Protein AF-A0A8H9NRE7-F1 (afdb_monomer)

pLDDT: mean 83.82, std 15.08, range [45.94, 97.56]

Structure (mmCIF, N/CA/C/O backbone):
data_AF-A0A8H9NRE7-F1
#
_entry.id   AF-A0A8H9NRE7-F1
#
loop_
_atom_site.group_PDB
_atom_site.id
_atom_site.type_symbol
_atom_site.label_atom_id
_atom_site.label_alt_id
_atom_site.label_comp_id
_atom_site.label_asym_id
_atom_site.label_entity_id
_atom_site.label_seq_id
_atom_site.pdbx_PDB_ins_code
_atom_site.Cartn_x
_atom_site.Cartn_y
_atom_site.Cartn_z
_atom_site.occupancy
_atom_site.B_iso_or_equiv
_atom_site.auth_seq_id
_atom_site.auth_comp_id
_atom_site.auth_asym_id
_atom_site.auth_atom_id
_atom_site.pdbx_PDB_model_num
ATOM 1 N N . MET A 1 1 ? -16.701 -15.189 14.539 1.00 87.38 1 MET A N 1
ATOM 2 C CA . MET A 1 1 ? -16.877 -15.269 13.068 1.00 87.38 1 MET A CA 1
ATOM 3 C C . MET A 1 1 ? -17.072 -13.859 12.511 1.00 87.38 1 MET A C 1
ATOM 5 O O . MET A 1 1 ? -17.521 -13.016 13.276 1.00 87.38 1 MET A O 1
ATOM 9 N N . TRP A 1 2 ? -16.679 -13.591 11.257 1.00 94.62 2 TRP A N 1
ATOM 10 C CA . TRP A 1 2 ? -16.844 -12.281 10.598 1.00 94.62 2 TRP A CA 1
ATOM 11 C C . TRP A 1 2 ? -17.801 -12.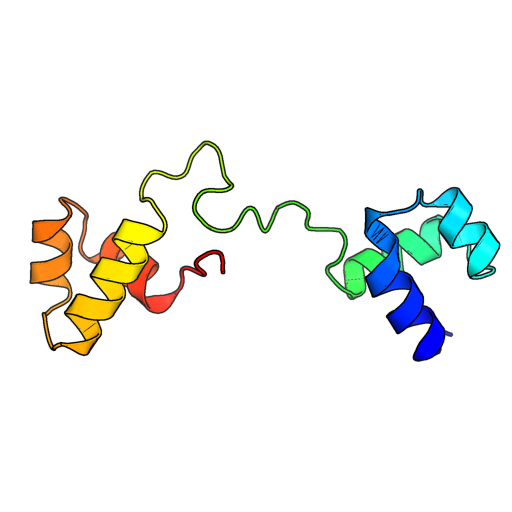397 9.408 1.00 94.62 2 TRP A C 1
ATOM 13 O O . TRP A 1 2 ? -17.473 -13.109 8.451 1.00 94.62 2 TRP A O 1
ATOM 23 N N . SER A 1 3 ? -18.922 -11.679 9.438 1.00 96.75 3 SER A N 1
ATOM 24 C CA . SER A 1 3 ? -19.855 -11.574 8.314 1.00 96.75 3 SER A CA 1
ATOM 25 C C . SER A 1 3 ? -19.269 -10.718 7.184 1.00 96.75 3 SER A C 1
ATOM 27 O O . SER A 1 3 ? -18.242 -10.047 7.339 1.00 96.75 3 SER A O 1
ATOM 29 N N . ASN A 1 4 ? -19.891 -10.762 6.006 1.00 95.44 4 ASN A N 1
ATOM 30 C CA . ASN A 1 4 ? -19.468 -9.909 4.896 1.00 95.44 4 ASN A CA 1
ATOM 31 C C . ASN A 1 4 ? -19.777 -8.433 5.165 1.00 95.44 4 ASN A C 1
ATOM 33 O O . ASN A 1 4 ? -18.933 -7.588 4.881 1.00 95.44 4 ASN A O 1
ATOM 37 N N . GLU A 1 5 ? -20.910 -8.134 5.797 1.00 95.38 5 GLU A N 1
ATOM 38 C CA . GLU A 1 5 ? -21.284 -6.779 6.213 1.00 95.38 5 GLU A CA 1
ATOM 39 C C . GLU A 1 5 ? -20.282 -6.195 7.213 1.00 95.38 5 GLU A C 1
ATOM 41 O O . GLU A 1 5 ? -19.814 -5.075 7.026 1.00 95.38 5 GLU A O 1
ATOM 46 N N . GLU A 1 6 ? -19.854 -6.973 8.214 1.00 96.38 6 GLU A N 1
ATOM 47 C CA . GLU A 1 6 ? -18.847 -6.534 9.189 1.00 96.38 6 GLU A CA 1
ATOM 48 C C . GLU A 1 6 ? -17.502 -6.229 8.511 1.00 96.38 6 GLU A C 1
ATOM 50 O O . GLU A 1 6 ? -16.836 -5.248 8.846 1.00 96.38 6 GLU A O 1
ATOM 55 N N . LYS A 1 7 ? -17.092 -7.045 7.527 1.00 96.06 7 LYS A N 1
ATOM 56 C CA . LYS A 1 7 ? -15.868 -6.797 6.745 1.00 96.06 7 LYS A CA 1
ATOM 57 C C . LYS A 1 7 ? -16.001 -5.539 5.885 1.00 96.06 7 LYS A C 1
ATOM 59 O O . LYS A 1 7 ? -15.042 -4.775 5.813 1.00 96.06 7 LYS A O 1
ATOM 64 N N . ILE A 1 8 ? -17.145 -5.336 5.226 1.00 95.75 8 ILE A N 1
ATOM 65 C CA . ILE A 1 8 ? -17.413 -4.146 4.401 1.00 95.75 8 ILE A CA 1
ATOM 66 C C . ILE A 1 8 ? -17.380 -2.897 5.279 1.00 95.75 8 ILE A C 1
ATOM 68 O O . ILE A 1 8 ? -16.646 -1.957 4.973 1.00 95.75 8 ILE A O 1
ATOM 72 N N . TYR A 1 9 ? -18.093 -2.925 6.406 1.00 95.94 9 TYR A N 1
ATOM 73 C CA . TYR A 1 9 ? -18.118 -1.826 7.360 1.00 95.94 9 TYR A CA 1
ATOM 74 C C . TYR A 1 9 ? -16.712 -1.501 7.862 1.00 95.94 9 TYR A C 1
ATOM 76 O O . TYR A 1 9 ? -16.306 -0.341 7.829 1.00 95.94 9 TYR A O 1
ATOM 84 N N . LEU A 1 10 ? -15.939 -2.516 8.270 1.00 95.44 10 LEU A N 1
ATOM 85 C CA . LEU A 1 10 ? -14.568 -2.318 8.728 1.00 95.44 10 LEU A CA 1
ATOM 86 C C . LEU A 1 10 ? -13.709 -1.663 7.637 1.00 95.44 10 LEU A C 1
ATOM 88 O O . LEU A 1 10 ? -13.066 -0.660 7.915 1.00 95.44 10 LEU A O 1
ATOM 92 N N . LYS A 1 11 ? -13.746 -2.150 6.388 1.00 93.06 11 LYS A N 1
ATOM 93 C CA . LYS A 1 11 ? -12.982 -1.560 5.269 1.00 93.06 11 LYS A CA 1
ATOM 94 C C . LYS A 1 11 ? -13.313 -0.085 5.028 1.00 93.06 11 LYS A C 1
ATOM 96 O O . LYS A 1 11 ? -12.406 0.716 4.838 1.00 93.06 11 LYS A O 1
ATOM 101 N N . GLN A 1 12 ? -14.593 0.278 5.051 1.00 91.75 12 GLN A N 1
ATOM 102 C CA . GLN A 1 12 ? -15.048 1.645 4.763 1.00 91.75 12 GLN A CA 1
ATOM 103 C C . GLN A 1 12 ? -14.720 2.652 5.873 1.00 91.75 12 GLN A C 1
ATOM 105 O O . GLN A 1 12 ? -14.689 3.860 5.622 1.00 91.75 12 GLN A O 1
ATOM 110 N N . ASN A 1 13 ? -14.510 2.161 7.096 1.00 94.12 13 ASN A N 1
ATOM 111 C CA . ASN A 1 13 ? -14.479 2.984 8.300 1.00 94.12 13 ASN A CA 1
ATOM 112 C C . ASN A 1 13 ? -13.169 2.888 9.098 1.00 94.12 13 ASN A C 1
ATOM 114 O O . ASN A 1 13 ? -12.947 3.724 9.971 1.00 94.12 13 ASN A O 1
ATOM 118 N N . TYR A 1 14 ? -12.278 1.935 8.788 1.00 92.56 14 TYR A N 1
ATOM 119 C CA . TYR A 1 14 ? -11.045 1.676 9.549 1.00 92.56 14 TYR A CA 1
ATOM 120 C C . TYR A 1 14 ? -10.121 2.893 9.685 1.00 92.56 14 TYR A C 1
ATOM 122 O O . TYR A 1 14 ? -9.464 3.060 10.706 1.00 92.56 14 TYR A O 1
ATOM 130 N N . HIS A 1 15 ? -10.079 3.752 8.666 1.00 87.31 15 HIS A N 1
ATOM 131 C CA . HIS A 1 15 ? -9.260 4.968 8.669 1.00 87.31 15 HIS A CA 1
ATOM 132 C C . HIS A 1 15 ? -10.021 6.226 9.106 1.00 87.31 15 HIS A C 1
ATOM 134 O O . HIS A 1 15 ? -9.410 7.282 9.236 1.00 87.31 15 HIS A O 1
ATOM 140 N N . LYS A 1 16 ? -11.342 6.125 9.302 1.00 90.19 16 LYS A N 1
ATOM 141 C CA . LYS A 1 16 ? -12.216 7.252 9.662 1.00 90.19 16 LYS A CA 1
ATOM 142 C C . LYS A 1 16 ? -12.459 7.334 11.162 1.00 90.19 16 LYS A C 1
ATOM 144 O O . LYS A 1 16 ? -12.555 8.428 11.703 1.00 90.19 16 LYS A O 1
ATOM 149 N N . PHE A 1 17 ? -12.561 6.181 11.815 1.00 90.81 17 PHE A N 1
ATOM 150 C CA . PHE A 1 17 ? -12.836 6.085 13.242 1.00 90.81 17 PHE A CA 1
ATOM 151 C C . PHE A 1 17 ? -11.709 5.372 13.973 1.00 90.81 17 PHE A C 1
ATOM 153 O O . PHE A 1 17 ? -10.993 4.547 13.402 1.00 90.81 17 PHE A O 1
ATOM 160 N N . ASP A 1 18 ? -11.576 5.672 15.260 1.00 92.69 18 ASP A N 1
ATOM 161 C CA . ASP A 1 18 ? -10.648 4.959 16.121 1.00 92.69 18 ASP A CA 1
ATOM 162 C C . ASP A 1 18 ? -11.090 3.503 16.372 1.00 92.69 18 ASP A C 1
ATOM 164 O O . ASP A 1 18 ? -12.234 3.092 16.147 1.00 92.69 18 ASP A O 1
ATOM 168 N N . ILE A 1 19 ? -10.149 2.695 16.859 1.00 93.25 19 ILE A N 1
ATOM 169 C CA . ILE A 1 19 ? -10.374 1.269 17.114 1.00 93.25 19 ILE A CA 1
ATOM 170 C C . ILE A 1 19 ? -11.452 1.040 18.184 1.00 93.25 19 ILE A C 1
ATOM 172 O O . ILE A 1 19 ? -12.156 0.034 18.111 1.00 93.25 19 ILE A O 1
ATOM 176 N N . SER A 1 20 ? -11.600 1.941 19.157 1.00 94.31 20 SER A N 1
ATOM 177 C CA . SER A 1 20 ? -12.594 1.819 20.230 1.00 94.31 20 SER A CA 1
ATOM 178 C C . SER A 1 20 ? -14.010 2.024 19.690 1.00 94.31 20 SER A C 1
ATOM 180 O O . SER A 1 20 ? -14.901 1.232 19.980 1.00 94.31 20 SER A O 1
ATOM 182 N N . HIS A 1 21 ? -14.209 3.010 18.820 1.00 95.31 21 HIS A N 1
ATOM 183 C CA . HIS A 1 21 ? -15.466 3.258 18.130 1.00 95.31 21 HIS A CA 1
ATOM 184 C C . HIS A 1 21 ? -15.853 2.069 17.243 1.00 95.31 21 HIS A C 1
ATOM 186 O O . HIS A 1 21 ? -16.981 1.576 17.301 1.00 95.31 21 HIS A O 1
ATOM 192 N N . LEU A 1 22 ? -14.903 1.554 16.455 1.00 96.25 22 LEU A N 1
ATOM 193 C CA . LEU A 1 22 ? -15.115 0.369 15.618 1.00 96.25 22 LEU A CA 1
ATOM 194 C C . LEU A 1 22 ? -15.418 -0.882 16.454 1.00 96.25 22 LEU A C 1
ATOM 196 O O . LEU A 1 22 ? -16.269 -1.685 16.073 1.00 96.25 22 LEU A O 1
ATOM 200 N N . SER A 1 23 ? -14.746 -1.032 17.596 1.00 96.88 23 SER A N 1
ATOM 201 C CA . SER A 1 23 ? -14.957 -2.113 18.558 1.00 96.88 23 SER A CA 1
ATOM 202 C C . SER A 1 23 ? -16.383 -2.094 19.108 1.00 96.88 23 SER A C 1
ATOM 204 O O . SER A 1 23 ? -17.076 -3.109 19.010 1.00 96.88 23 SER A O 1
ATOM 206 N N . THR A 1 24 ? -16.854 -0.934 19.577 1.00 96.69 24 THR A N 1
ATOM 207 C CA . THR A 1 24 ? -18.228 -0.743 20.065 1.00 96.69 24 THR A CA 1
ATOM 208 C C . THR A 1 24 ? -19.250 -1.025 18.971 1.00 96.69 24 THR A C 1
ATOM 210 O O . THR A 1 24 ? -20.209 -1.760 19.192 1.00 96.69 24 THR A O 1
ATOM 213 N N . ARG A 1 25 ? -19.035 -0.494 17.762 1.00 95.69 25 ARG A N 1
ATOM 214 C CA . ARG A 1 25 ? -19.991 -0.635 16.658 1.00 95.69 25 ARG A CA 1
ATOM 215 C C . ARG A 1 25 ? -20.121 -2.067 16.139 1.00 95.69 25 ARG A C 1
ATOM 217 O O . ARG A 1 25 ? -21.212 -2.459 15.742 1.00 95.69 25 ARG A O 1
ATOM 224 N N . LEU A 1 26 ? -19.028 -2.827 16.106 1.00 95.38 26 LEU A N 1
ATOM 225 C CA . LEU A 1 26 ? -19.004 -4.201 15.587 1.00 95.38 26 LEU A CA 1
ATOM 226 C C . LEU A 1 26 ? -19.178 -5.265 16.684 1.00 95.38 26 LEU A C 1
ATOM 228 O O . LEU A 1 26 ? -19.182 -6.460 16.381 1.00 95.38 26 LEU A O 1
ATOM 232 N N . GLY A 1 27 ? -19.262 -4.860 17.957 1.00 96.50 27 GLY A N 1
ATOM 233 C CA . GLY A 1 27 ? -19.309 -5.787 19.090 1.00 96.50 27 GLY A CA 1
ATOM 234 C C . GLY A 1 27 ? -18.096 -6.724 19.140 1.00 96.50 27 GLY A C 1
ATOM 235 O O . GLY A 1 27 ? -18.217 -7.892 19.505 1.00 96.50 27 GLY A O 1
ATOM 236 N N . LYS A 1 28 ? -16.923 -6.252 18.699 1.00 96.25 28 LYS A N 1
ATOM 237 C CA . LYS A 1 28 ? -15.662 -7.015 18.698 1.00 96.25 28 LYS A CA 1
ATOM 238 C C . LYS A 1 28 ? -14.668 -6.349 19.624 1.00 96.25 28 LYS A C 1
ATOM 240 O O . LYS A 1 28 ? -14.689 -5.136 19.772 1.00 96.25 28 LYS A O 1
ATOM 245 N N . THR A 1 29 ? -13.731 -7.108 20.178 1.00 97.56 29 THR A N 1
ATOM 246 C CA . THR A 1 29 ? -12.641 -6.520 20.964 1.00 97.56 29 THR A CA 1
ATOM 247 C C . THR A 1 29 ? -11.696 -5.698 20.074 1.00 97.56 29 THR A C 1
ATOM 249 O O . THR A 1 29 ? -11.511 -6.033 18.897 1.00 97.56 29 THR A O 1
ATOM 252 N N . PRO A 1 30 ? -11.011 -4.676 20.617 1.00 96.75 30 PRO A N 1
ATOM 253 C CA . PRO A 1 30 ? -10.001 -3.917 19.876 1.00 96.75 30 PRO A CA 1
ATOM 254 C C . PRO A 1 30 ? -8.912 -4.798 19.243 1.00 96.75 30 PRO A C 1
ATOM 256 O O . PRO A 1 30 ? -8.421 -4.507 18.153 1.00 96.75 30 PRO A O 1
ATOM 259 N N . ALA A 1 31 ? -8.536 -5.896 19.906 1.00 96.38 31 ALA A N 1
ATOM 260 C CA . ALA A 1 31 ? -7.578 -6.867 19.381 1.00 96.38 31 ALA A CA 1
ATOM 261 C C . ALA A 1 31 ? -8.113 -7.592 18.133 1.00 96.38 31 ALA A C 1
ATOM 263 O O . ALA A 1 31 ? -7.402 -7.695 17.134 1.00 96.38 31 ALA A O 1
ATOM 264 N N . ALA A 1 32 ? -9.380 -8.020 18.151 1.00 96.38 32 ALA A N 1
ATOM 265 C CA . ALA A 1 32 ? -10.022 -8.652 17.001 1.00 96.38 32 ALA A CA 1
ATOM 266 C C . ALA A 1 32 ? -10.164 -7.686 15.813 1.00 96.38 32 ALA A C 1
ATOM 268 O O . ALA A 1 32 ? -9.972 -8.100 14.669 1.00 96.38 32 ALA A O 1
ATOM 269 N N . ILE A 1 33 ? -10.438 -6.400 16.071 1.00 97.25 33 ILE A N 1
ATOM 270 C CA . ILE A 1 33 ? -10.438 -5.354 15.037 1.00 97.25 33 ILE A CA 1
ATOM 271 C C . ILE A 1 33 ? -9.054 -5.239 14.387 1.00 97.25 33 ILE A C 1
ATOM 273 O O . ILE A 1 33 ? -8.954 -5.333 13.165 1.00 97.25 33 ILE A O 1
ATOM 277 N N . ARG A 1 34 ? -7.982 -5.095 15.181 1.00 94.44 34 ARG A N 1
ATOM 278 C CA . A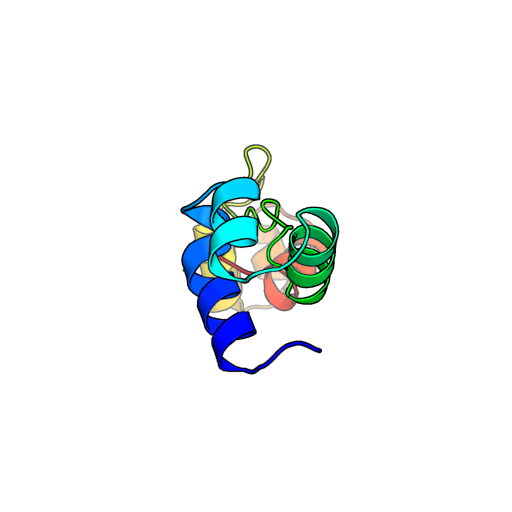RG A 1 34 ? -6.603 -4.979 14.664 1.00 94.44 34 ARG A CA 1
ATOM 279 C C . ARG A 1 34 ? -6.175 -6.213 13.873 1.00 94.44 34 ARG A C 1
ATOM 281 O O . ARG A 1 34 ? -5.657 -6.077 12.769 1.00 94.44 34 ARG A O 1
ATOM 288 N N . GLN A 1 35 ? -6.437 -7.409 14.401 1.00 95.19 35 GLN A N 1
ATOM 289 C CA . GLN A 1 35 ? -6.128 -8.661 13.711 1.00 95.19 35 GLN A CA 1
ATOM 290 C C . GLN A 1 35 ? -6.876 -8.746 12.379 1.00 95.19 35 GLN A C 1
ATOM 292 O O . GLN A 1 35 ? -6.288 -9.087 11.352 1.00 95.19 35 GLN A O 1
ATOM 297 N N . LYS A 1 36 ? -8.171 -8.405 12.365 1.00 96.12 36 LYS A N 1
ATOM 298 C CA . LYS A 1 36 ? -8.944 -8.459 11.128 1.00 96.12 36 LYS A CA 1
ATOM 299 C C . LYS A 1 36 ? -8.488 -7.413 10.124 1.00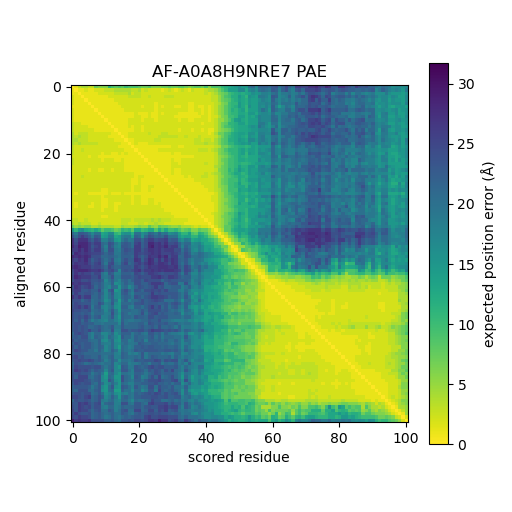 96.12 36 LYS A C 1
ATOM 301 O O . LYS A 1 36 ? -8.393 -7.729 8.944 1.00 96.12 36 LYS A O 1
ATOM 306 N N . ALA A 1 37 ? -8.185 -6.206 10.583 1.00 93.38 37 ALA A N 1
ATOM 307 C CA . ALA A 1 37 ? -7.644 -5.147 9.751 1.00 93.38 37 ALA A CA 1
ATOM 308 C C . ALA A 1 37 ? -6.313 -5.555 9.111 1.00 93.38 37 ALA A C 1
ATOM 310 O O . ALA A 1 37 ? -6.143 -5.342 7.917 1.00 93.38 37 ALA A O 1
ATOM 311 N N . TYR A 1 38 ? -5.425 -6.215 9.858 1.00 90.81 38 TYR A N 1
ATOM 312 C CA . TYR A 1 38 ? -4.184 -6.774 9.322 1.00 90.81 38 TYR A CA 1
ATOM 313 C C . TYR A 1 38 ? -4.451 -7.819 8.229 1.00 90.81 38 TYR A C 1
ATOM 315 O O . TYR A 1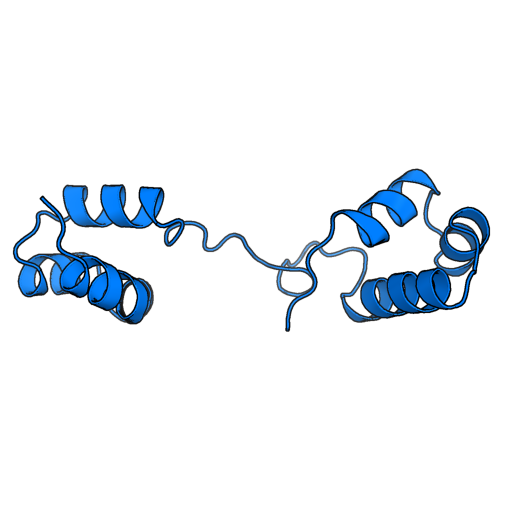 38 ? -3.942 -7.695 7.121 1.00 90.81 38 TYR A O 1
ATOM 323 N N . VAL A 1 39 ? -5.335 -8.791 8.488 1.00 91.44 39 VAL A N 1
ATOM 324 C CA . VAL A 1 39 ? -5.726 -9.818 7.499 1.00 91.44 39 VAL A CA 1
ATOM 325 C C . VAL A 1 39 ? -6.384 -9.208 6.254 1.00 91.44 39 VAL A C 1
ATOM 327 O O . VAL A 1 39 ? -6.272 -9.749 5.158 1.00 91.44 39 VAL A O 1
ATOM 330 N N . LEU A 1 40 ? -7.084 -8.082 6.405 1.00 89.00 40 LEU A N 1
ATOM 331 C CA . LEU A 1 40 ? -7.687 -7.326 5.304 1.00 89.00 40 LEU A CA 1
ATOM 332 C C . LEU A 1 40 ? -6.728 -6.296 4.676 1.00 89.00 40 LEU A C 1
ATOM 334 O O . LEU A 1 40 ? -7.172 -5.529 3.824 1.00 89.00 40 LEU A O 1
ATOM 338 N N . ASN A 1 41 ? -5.451 -6.277 5.076 1.00 87.19 41 ASN A N 1
ATOM 339 C CA . ASN A 1 41 ? -4.418 -5.328 4.643 1.00 87.19 41 ASN A CA 1
ATOM 340 C C . ASN A 1 41 ? -4.757 -3.840 4.875 1.00 87.19 41 ASN A C 1
ATOM 342 O O . ASN A 1 41 ? -4.227 -2.965 4.201 1.00 87.19 41 ASN A O 1
ATOM 346 N N . LEU A 1 42 ? -5.596 -3.529 5.866 1.00 86.31 42 LEU A N 1
ATOM 347 C CA . LEU A 1 42 ? -5.985 -2.159 6.233 1.00 86.31 42 LEU A CA 1
ATOM 348 C C . LEU A 1 42 ? -4.965 -1.471 7.157 1.00 86.31 42 LEU A C 1
ATOM 350 O O . LEU A 1 42 ? -5.034 -0.270 7.386 1.00 86.31 42 LEU A O 1
ATOM 354 N N . THR A 1 43 ? -4.014 -2.214 7.730 1.00 78.88 43 THR A N 1
ATOM 355 C CA . THR A 1 43 ? -2.984 -1.670 8.638 1.00 78.88 43 THR A CA 1
ATOM 356 C C . THR A 1 43 ? -1.794 -1.055 7.910 1.00 78.88 43 THR A C 1
ATOM 358 O O . THR A 1 43 ? -1.041 -0.288 8.509 1.00 78.88 43 THR A O 1
ATOM 361 N N . ASN A 1 44 ? -1.611 -1.368 6.628 1.00 66.06 44 ASN A N 1
ATOM 362 C CA . ASN A 1 44 ? -0.493 -0.864 5.845 1.00 66.06 44 ASN A CA 1
ATOM 363 C C . ASN A 1 44 ? -0.791 0.547 5.337 1.00 66.06 44 ASN A C 1
ATOM 365 O O . ASN A 1 44 ? -1.028 0.769 4.157 1.00 66.06 44 ASN A O 1
ATOM 369 N N . LYS A 1 45 ? -0.644 1.530 6.231 1.00 51.25 45 LYS A N 1
ATOM 370 C CA . LYS A 1 45 ? -0.502 2.954 5.870 1.00 51.25 45 LYS A CA 1
ATOM 371 C C . LYS A 1 45 ? 0.745 3.227 4.998 1.00 51.25 45 LYS A C 1
ATOM 373 O O . LYS A 1 45 ? 0.975 4.357 4.585 1.00 51.25 45 LYS A O 1
ATOM 378 N N . HIS A 1 46 ? 1.569 2.197 4.772 1.00 45.94 46 HIS A N 1
ATOM 379 C CA . HIS A 1 46 ? 2.820 2.209 4.017 1.00 45.94 46 HIS A CA 1
ATOM 380 C C . HIS A 1 46 ? 2.713 1.629 2.604 1.00 45.94 46 HIS A C 1
ATOM 382 O O . HIS A 1 46 ? 3.738 1.503 1.941 1.00 45.94 46 HIS A O 1
ATOM 388 N N . GLU A 1 47 ? 1.509 1.432 2.061 1.00 47.50 47 GLU A N 1
ATOM 389 C CA . GLU A 1 47 ? 1.348 1.704 0.627 1.00 47.50 47 GLU A CA 1
ATOM 390 C C . GLU A 1 47 ? 1.432 3.224 0.388 1.00 47.50 47 GLU A C 1
ATOM 392 O O . GLU A 1 47 ? 0.530 3.808 -0.193 1.00 47.50 47 GLU A O 1
ATOM 397 N N . ARG A 1 48 ? 2.505 3.892 0.841 1.00 46.34 48 ARG A N 1
ATOM 398 C CA . ARG A 1 48 ? 2.876 5.200 0.295 1.00 46.34 48 ARG A CA 1
ATOM 399 C C . ARG A 1 48 ? 3.311 4.901 -1.130 1.00 46.34 48 ARG A C 1
ATOM 401 O O . ARG A 1 48 ? 4.463 4.540 -1.376 1.00 46.34 48 ARG A O 1
ATOM 408 N N . ARG A 1 49 ? 2.333 4.851 -2.028 1.00 48.06 49 ARG A N 1
ATOM 409 C CA . ARG A 1 49 ? 2.542 4.514 -3.427 1.00 48.06 49 ARG A CA 1
ATOM 410 C C . ARG A 1 49 ? 3.301 5.671 -4.031 1.00 48.06 49 ARG A C 1
ATOM 412 O O . ARG A 1 49 ? 2.927 6.824 -3.840 1.00 48.06 49 ARG A O 1
ATOM 419 N N . GLY A 1 50 ? 4.376 5.347 -4.737 1.00 53.41 50 GLY A N 1
ATOM 420 C CA . GLY A 1 50 ? 5.007 6.332 -5.591 1.00 53.41 50 GLY A CA 1
ATOM 421 C C . GLY A 1 50 ? 5.371 7.630 -4.875 1.00 53.41 50 GLY A C 1
ATOM 422 O O . GLY A 1 50 ? 6.107 7.610 -3.891 1.00 53.41 50 GLY A O 1
ATOM 423 N N . ASN A 1 5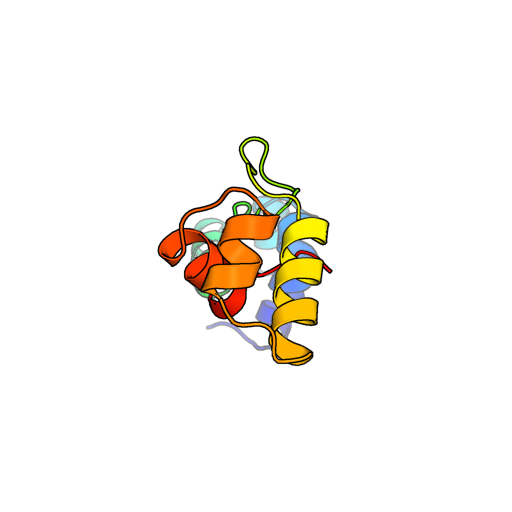1 ? 4.835 8.755 -5.345 1.00 48.38 51 ASN A N 1
ATOM 424 C CA . ASN A 1 51 ? 5.146 10.103 -4.846 1.00 48.38 51 ASN A CA 1
ATOM 425 C C . ASN A 1 51 ? 4.749 10.378 -3.388 1.00 48.38 51 ASN A C 1
ATOM 427 O O . ASN A 1 51 ? 5.242 11.334 -2.796 1.00 48.38 51 ASN A O 1
ATOM 431 N N . GLU A 1 52 ? 3.907 9.548 -2.776 1.00 49.44 52 GLU A N 1
ATOM 432 C CA . GLU A 1 52 ? 3.477 9.740 -1.386 1.00 49.44 52 GLU A CA 1
ATOM 433 C C . GLU A 1 52 ? 4.545 9.315 -0.362 1.00 49.44 52 GLU A C 1
ATOM 435 O O . GLU A 1 52 ? 4.383 9.505 0.847 1.00 49.44 52 GLU A O 1
ATOM 440 N N . HIS A 1 53 ? 5.663 8.737 -0.820 1.00 51.66 53 HIS A N 1
ATOM 441 C CA . HIS A 1 53 ? 6.820 8.442 0.016 1.00 51.66 53 HIS A CA 1
ATOM 442 C C . HIS A 1 53 ? 7.872 9.555 -0.114 1.00 51.66 53 HIS A C 1
ATOM 444 O O . HIS A 1 53 ? 8.455 9.752 -1.171 1.00 51.66 53 HIS A O 1
ATOM 450 N N . HIS A 1 54 ? 8.217 10.226 0.989 1.00 50.88 54 HIS A N 1
ATOM 451 C CA . HIS A 1 54 ? 9.217 11.315 1.039 1.00 50.88 54 HIS A CA 1
ATOM 452 C C . HIS A 1 54 ? 10.658 10.935 0.606 1.00 50.88 54 HIS A C 1
ATOM 454 O O . HIS A 1 54 ? 11.557 11.764 0.678 1.00 50.88 54 HIS A O 1
ATOM 460 N N . LEU A 1 55 ? 10.896 9.680 0.202 1.00 49.94 55 LEU A N 1
ATOM 461 C CA . LEU A 1 55 ? 12.177 9.176 -0.327 1.00 49.94 55 LEU A CA 1
ATOM 462 C C . LEU A 1 55 ? 12.071 8.775 -1.807 1.00 49.94 55 LEU A C 1
ATOM 464 O O . LEU A 1 55 ? 12.971 8.121 -2.334 1.00 49.94 55 LEU A O 1
ATOM 468 N N . THR A 1 56 ? 10.959 9.092 -2.472 1.00 59.44 56 THR A N 1
ATOM 469 C CA . THR A 1 56 ? 10.727 8.683 -3.855 1.00 59.44 56 THR A CA 1
ATOM 470 C C . THR A 1 56 ? 11.690 9.397 -4.788 1.00 59.44 56 THR A C 1
ATOM 472 O O . THR A 1 56 ? 11.539 10.570 -5.103 1.00 59.44 56 THR A O 1
ATOM 475 N N . LYS A 1 57 ? 12.701 8.642 -5.227 1.00 66.25 57 LYS A N 1
ATOM 476 C CA . LYS A 1 57 ? 13.766 9.084 -6.137 1.00 66.25 57 LYS A CA 1
ATOM 477 C C . LYS A 1 57 ? 13.290 9.272 -7.582 1.00 66.25 57 LYS A C 1
ATOM 479 O O . LYS A 1 57 ? 13.927 9.986 -8.341 1.00 66.25 57 LYS A O 1
ATOM 484 N N . TYR A 1 58 ? 12.194 8.616 -7.954 1.00 74.31 58 TYR A N 1
ATOM 485 C CA . TYR A 1 58 ? 11.646 8.637 -9.309 1.00 74.31 58 TYR A CA 1
ATOM 486 C C . TYR A 1 58 ? 10.169 8.997 -9.221 1.00 74.31 58 TYR A C 1
ATOM 488 O O . TYR A 1 58 ? 9.417 8.178 -8.698 1.00 74.31 58 TYR A O 1
ATOM 496 N N . PRO A 1 59 ? 9.730 10.179 -9.654 1.00 79.06 59 PRO A N 1
ATOM 497 C CA . PRO A 1 59 ? 8.327 10.552 -9.619 1.00 79.06 59 PRO A CA 1
ATOM 498 C C . PRO A 1 59 ? 7.393 9.565 -10.341 1.00 79.06 59 PRO A C 1
ATOM 500 O O . PRO A 1 59 ? 7.810 8.852 -11.252 1.00 79.06 59 PRO A O 1
ATOM 503 N N . ASP A 1 60 ? 6.116 9.506 -9.954 1.00 78.50 60 ASP A N 1
ATOM 504 C CA . ASP A 1 60 ? 5.129 8.652 -10.638 1.00 78.50 60 ASP A CA 1
ATOM 505 C C . ASP A 1 60 ? 4.950 9.012 -12.114 1.00 78.50 60 ASP A C 1
ATOM 507 O O . ASP A 1 60 ? 4.757 8.113 -12.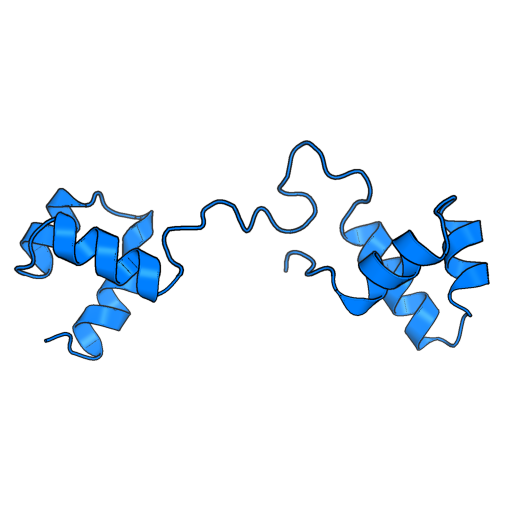932 1.00 78.50 60 ASP A O 1
ATOM 511 N N . GLU A 1 61 ? 5.097 10.288 -12.467 1.00 77.75 61 GLU A N 1
ATOM 512 C CA . GLU A 1 61 ? 5.060 10.733 -13.862 1.00 77.75 61 GLU A CA 1
ATOM 513 C C . GLU A 1 61 ? 6.227 10.179 -14.682 1.00 77.75 61 GLU A C 1
ATOM 515 O O . GLU A 1 61 ? 6.015 9.685 -15.790 1.00 77.75 61 GLU A O 1
ATOM 520 N N . ASP A 1 62 ? 7.429 10.111 -14.106 1.00 82.50 62 ASP A N 1
ATOM 521 C CA . ASP A 1 62 ? 8.577 9.484 -14.767 1.00 82.50 62 ASP A CA 1
ATOM 522 C C . ASP A 1 62 ? 8.329 7.992 -14.997 1.00 82.50 62 ASP A C 1
ATOM 524 O O . ASP A 1 62 ? 8.636 7.454 -16.058 1.00 82.50 62 ASP A O 1
ATOM 528 N N . VAL A 1 63 ? 7.706 7.308 -14.035 1.00 86.00 63 VAL A N 1
ATOM 529 C CA . VAL A 1 63 ? 7.365 5.884 -14.169 1.00 86.00 63 VAL A CA 1
ATOM 530 C C . VAL A 1 63 ? 6.264 5.657 -15.198 1.00 86.00 63 VAL A C 1
ATOM 532 O O . VAL A 1 63 ? 6.340 4.687 -15.956 1.00 86.00 63 VAL A O 1
ATOM 535 N N . LYS A 1 64 ? 5.251 6.529 -15.256 1.00 88.12 64 LYS A N 1
ATOM 536 C CA . LYS A 1 64 ? 4.216 6.497 -16.300 1.00 88.12 64 LYS A CA 1
ATOM 537 C C . LYS A 1 64 ? 4.848 6.690 -17.676 1.00 88.12 64 LYS A C 1
ATOM 539 O O . LYS A 1 64 ? 4.567 5.902 -18.577 1.00 88.12 64 LYS A O 1
ATOM 544 N N . LEU A 1 65 ? 5.765 7.647 -17.816 1.00 87.94 65 LEU A N 1
ATOM 545 C CA . LEU A 1 65 ? 6.479 7.892 -19.066 1.00 87.94 65 LEU A CA 1
ATOM 546 C C . LEU A 1 65 ? 7.384 6.710 -19.454 1.00 87.94 65 LEU A C 1
ATOM 548 O O . LEU A 1 65 ? 7.352 6.273 -20.601 1.00 87.94 65 LEU A O 1
ATOM 552 N N . MET A 1 66 ? 8.117 6.110 -18.510 1.00 89.44 66 MET A N 1
ATOM 553 C CA . MET A 1 66 ? 8.884 4.878 -18.753 1.00 89.44 66 MET A CA 1
ATOM 554 C C . MET A 1 66 ? 7.995 3.730 -19.255 1.00 89.44 66 MET A C 1
ATOM 556 O O . MET A 1 66 ? 8.381 3.000 -20.170 1.00 89.44 66 MET A O 1
ATOM 560 N N . LYS A 1 67 ? 6.803 3.559 -18.667 1.00 90.88 67 LYS A N 1
ATOM 561 C CA . LYS A 1 67 ? 5.830 2.544 -19.096 1.00 90.88 67 LYS A CA 1
ATOM 562 C C . LYS A 1 67 ? 5.289 2.840 -20.494 1.00 90.88 67 LYS A C 1
ATOM 564 O O . LYS A 1 67 ? 5.218 1.918 -21.301 1.00 90.88 67 LYS A O 1
ATOM 569 N N . LEU A 1 68 ? 4.969 4.098 -20.799 1.00 91.62 68 LEU A N 1
ATOM 570 C CA . LEU A 1 68 ? 4.492 4.511 -22.119 1.00 91.62 68 LEU A CA 1
ATOM 571 C C . LEU A 1 68 ? 5.541 4.247 -23.204 1.00 91.62 68 LEU A C 1
ATOM 573 O O . LEU A 1 68 ? 5.251 3.547 -24.166 1.00 91.62 68 LEU A O 1
ATOM 577 N N . LEU A 1 69 ? 6.785 4.691 -23.001 1.00 91.56 69 LEU A N 1
ATOM 578 C CA . LEU A 1 69 ? 7.879 4.451 -23.949 1.00 91.56 69 LEU A CA 1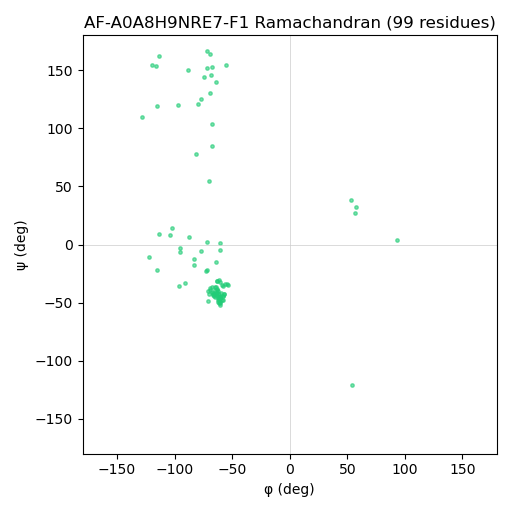
ATOM 579 C C . LEU A 1 69 ? 8.106 2.955 -24.191 1.00 91.56 69 LEU A C 1
ATOM 581 O O . LEU A 1 69 ? 8.420 2.530 -25.303 1.00 91.56 69 LEU A O 1
ATOM 585 N N . ARG A 1 70 ? 7.927 2.128 -23.153 1.00 92.56 70 ARG A N 1
ATOM 586 C CA . ARG A 1 70 ? 8.012 0.673 -23.289 1.00 92.56 70 ARG A CA 1
ATOM 587 C C . ARG A 1 70 ? 6.879 0.107 -24.146 1.00 92.56 70 ARG A C 1
ATOM 589 O O . ARG A 1 70 ? 7.145 -0.788 -24.946 1.00 92.56 70 ARG A O 1
ATOM 596 N N . LEU A 1 71 ? 5.652 0.603 -23.974 1.00 90.38 71 LEU A N 1
ATOM 597 C CA . LEU A 1 71 ? 4.495 0.228 -24.794 1.00 90.38 71 LEU A CA 1
ATOM 598 C C . LEU A 1 71 ? 4.677 0.649 -26.257 1.00 90.38 71 LEU A C 1
ATOM 600 O O . LEU A 1 71 ? 4.336 -0.117 -27.150 1.00 90.38 71 LEU A O 1
ATOM 604 N N . GLU A 1 72 ? 5.299 1.802 -26.501 1.00 93.44 72 GLU A N 1
ATOM 605 C CA . GLU A 1 72 ? 5.673 2.282 -27.840 1.00 93.44 72 GLU A CA 1
ATOM 606 C C . GLU A 1 72 ? 6.842 1.497 -28.471 1.00 93.44 72 GLU A C 1
ATOM 608 O O . GLU A 1 72 ? 7.277 1.791 -29.582 1.00 93.44 72 GLU A O 1
ATOM 613 N N . GLY A 1 73 ? 7.354 0.468 -27.787 1.00 92.44 73 GLY A N 1
ATOM 614 C CA . GLY A 1 73 ? 8.357 -0.454 -28.319 1.00 92.44 73 GLY A CA 1
ATOM 615 C C . GLY A 1 73 ? 9.804 -0.082 -27.999 1.00 92.44 73 GLY A C 1
ATOM 616 O O . GLY A 1 73 ? 10.720 -0.797 -28.414 1.00 92.44 73 GLY A O 1
ATOM 617 N N . MET A 1 74 ? 10.043 0.975 -27.218 1.00 93.25 74 MET A N 1
ATOM 618 C CA . MET A 1 74 ? 11.393 1.349 -26.802 1.00 93.25 74 MET A CA 1
ATOM 619 C C . MET A 1 74 ? 12.018 0.263 -25.913 1.00 93.25 74 MET A C 1
ATOM 621 O O . MET A 1 74 ? 11.378 -0.358 -25.047 1.00 93.25 74 MET A O 1
ATOM 625 N N . ARG A 1 75 ? 13.310 -0.006 -26.118 1.00 94.81 75 ARG A N 1
ATOM 626 C CA . ARG A 1 75 ? 14.028 -1.013 -25.333 1.00 94.81 75 ARG A CA 1
ATOM 627 C C . ARG A 1 75 ? 14.316 -0.467 -23.940 1.00 94.81 75 ARG A C 1
ATOM 629 O O . ARG A 1 75 ? 14.670 0.694 -23.770 1.00 94.81 75 ARG A O 1
ATOM 636 N N . VAL A 1 76 ? 14.261 -1.339 -22.932 1.00 89.81 76 VAL A N 1
ATOM 637 C CA . VAL A 1 76 ? 14.525 -0.963 -21.529 1.00 89.81 76 VAL A CA 1
ATOM 638 C C . VAL A 1 76 ? 15.889 -0.287 -21.359 1.00 89.81 76 VAL A C 1
ATOM 640 O O . VAL A 1 76 ? 16.008 0.634 -20.562 1.00 89.81 76 VAL A O 1
ATOM 643 N N . LYS A 1 77 ? 16.904 -0.677 -22.143 1.00 92.75 77 LYS A N 1
ATOM 644 C CA . LYS A 1 77 ? 18.219 -0.016 -22.156 1.00 92.75 77 LYS A CA 1
ATOM 645 C C . LYS A 1 77 ? 18.145 1.453 -22.588 1.00 92.75 77 LYS A C 1
ATOM 647 O O . LYS A 1 77 ? 18.802 2.295 -21.990 1.00 92.75 77 LYS A O 1
ATOM 652 N N . GLU A 1 78 ? 17.356 1.754 -23.612 1.00 90.69 78 GLU A N 1
ATOM 653 C CA . GLU A 1 78 ? 17.188 3.114 -24.136 1.00 90.69 78 GLU A CA 1
ATOM 654 C C . GLU A 1 78 ? 16.400 3.977 -23.148 1.00 90.69 78 GLU A C 1
ATOM 656 O O . GLU A 1 78 ? 16.778 5.117 -22.892 1.00 90.69 78 GLU A O 1
ATOM 661 N N . ILE A 1 79 ? 15.368 3.399 -22.523 1.00 90.75 79 ILE A N 1
ATOM 662 C CA . ILE A 1 79 ? 14.608 4.041 -21.444 1.00 90.75 79 ILE A CA 1
ATOM 663 C C . ILE A 1 79 ? 15.525 4.313 -20.244 1.00 90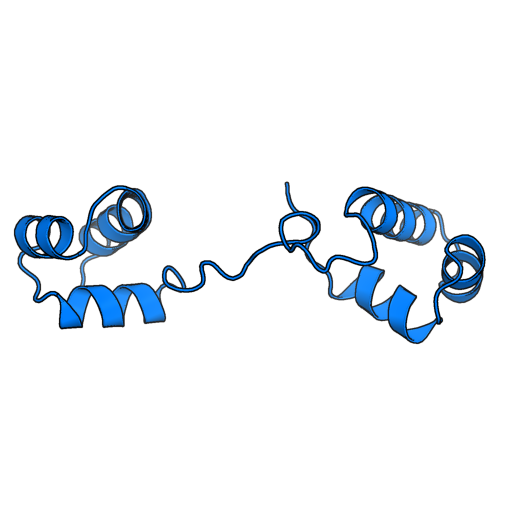.75 79 ILE A C 1
ATOM 665 O O . ILE A 1 79 ? 15.564 5.426 -19.740 1.00 90.75 79 ILE A O 1
ATOM 669 N N . ALA A 1 80 ? 16.319 3.331 -19.815 1.00 89.69 80 ALA A N 1
ATOM 670 C CA . ALA A 1 80 ? 17.237 3.487 -18.690 1.00 89.69 80 ALA A CA 1
ATOM 671 C C . ALA A 1 80 ? 18.237 4.632 -18.917 1.00 89.69 80 ALA A C 1
ATOM 673 O O . ALA A 1 80 ? 18.417 5.468 -18.036 1.00 89.69 80 ALA A O 1
ATOM 674 N N . ASN A 1 81 ? 18.805 4.721 -20.124 1.00 89.12 81 ASN A N 1
ATOM 675 C CA . ASN A 1 81 ? 19.696 5.815 -20.506 1.00 89.12 81 ASN A CA 1
ATOM 676 C C . ASN A 1 81 ? 18.987 7.180 -20.496 1.00 89.12 81 ASN A C 1
ATOM 678 O O . ASN A 1 81 ? 19.563 8.149 -20.019 1.00 89.12 81 ASN A O 1
ATOM 682 N N . LYS A 1 82 ? 17.743 7.262 -20.992 1.00 87.06 82 LYS A N 1
ATOM 683 C CA . LYS A 1 82 ? 16.959 8.514 -21.037 1.00 87.06 82 LYS A CA 1
ATOM 684 C C . LYS A 1 82 ? 16.646 9.095 -19.659 1.00 87.06 82 LYS A C 1
ATOM 686 O O . LYS A 1 82 ? 16.533 10.306 -19.540 1.00 87.06 82 LYS A O 1
ATOM 691 N N . PHE A 1 83 ? 16.494 8.240 -18.654 1.00 85.12 83 PHE A N 1
ATOM 692 C CA . PHE A 1 83 ? 16.191 8.640 -17.277 1.00 85.12 83 PHE A CA 1
ATOM 693 C C . PHE A 1 83 ? 17.410 8.563 -16.351 1.00 85.12 83 PHE A C 1
ATOM 695 O O . PHE A 1 83 ? 17.259 8.668 -15.137 1.00 85.12 83 PHE A O 1
ATOM 702 N N . GLU A 1 84 ? 18.602 8.325 -16.907 1.00 84.69 84 GLU A N 1
ATOM 703 C CA . GLU A 1 84 ? 19.857 8.219 -16.154 1.00 84.69 84 GLU A CA 1
ATOM 704 C C . GLU A 1 84 ? 19.779 7.203 -14.995 1.00 84.69 84 GLU A C 1
ATOM 706 O O . GLU A 1 84 ? 20.321 7.388 -13.902 1.00 84.69 84 GLU A O 1
ATOM 711 N N . VAL A 1 85 ? 19.089 6.085 -15.238 1.00 85.12 85 VAL A N 1
ATOM 712 C CA . VAL A 1 85 ? 18.950 4.971 -14.295 1.00 85.12 85 VAL A CA 1
ATOM 713 C C . VAL A 1 85 ? 19.640 3.719 -14.810 1.00 85.12 85 VAL A C 1
ATOM 715 O O . VAL A 1 85 ? 19.913 3.554 -15.996 1.00 85.12 85 VAL A O 1
ATOM 718 N N 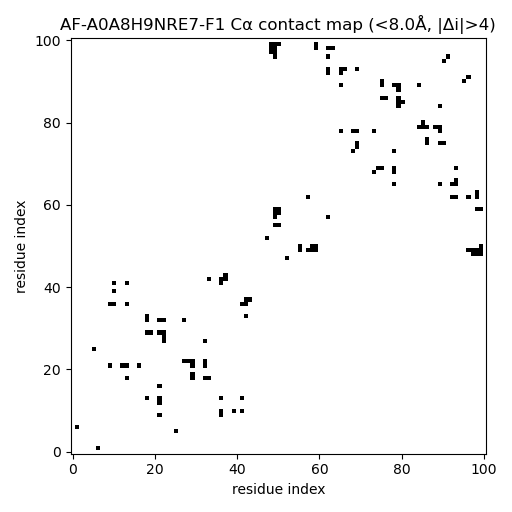. THR A 1 86 ? 19.894 2.767 -13.915 1.00 88.31 86 THR A N 1
ATOM 719 C CA . THR A 1 86 ? 20.384 1.451 -14.334 1.00 88.31 86 THR A CA 1
ATOM 720 C C . THR A 1 86 ? 19.275 0.656 -15.026 1.00 88.31 86 THR A C 1
ATOM 722 O O . THR A 1 86 ? 18.092 0.801 -14.717 1.00 88.31 86 THR A O 1
ATOM 725 N N . GLN A 1 87 ? 19.646 -0.252 -15.934 1.00 90.50 87 GLN A N 1
ATOM 726 C CA . GLN A 1 87 ? 18.681 -1.116 -16.635 1.00 90.50 87 GLN A CA 1
ATOM 727 C C . GLN A 1 87 ? 17.850 -1.980 -15.670 1.00 90.50 87 GLN A C 1
ATOM 729 O O . GLN A 1 87 ? 16.661 -2.202 -15.902 1.00 90.50 87 GLN A O 1
ATOM 734 N N . SER A 1 88 ? 18.462 -2.431 -14.568 1.00 85.31 88 SER A N 1
ATOM 735 C CA . SER A 1 88 ? 17.773 -3.173 -13.504 1.00 85.31 88 SER A CA 1
ATOM 736 C C . SER A 1 88 ? 16.720 -2.303 -12.810 1.00 85.31 88 SER A C 1
ATOM 738 O O . SER A 1 88 ? 15.566 -2.711 -12.681 1.00 85.31 88 SER A O 1
ATOM 740 N N . MET A 1 89 ? 17.075 -1.057 -12.473 1.00 82.44 89 MET A N 1
ATOM 741 C CA . MET A 1 89 ? 16.137 -0.101 -11.883 1.00 82.44 89 MET A CA 1
ATOM 742 C C . MET A 1 89 ? 14.985 0.223 -12.841 1.00 82.44 89 MET A C 1
ATOM 744 O O . MET A 1 89 ? 13.827 0.144 -12.444 1.00 82.44 89 MET A O 1
ATOM 748 N N . ALA A 1 90 ? 15.272 0.499 -14.118 1.00 86.88 90 ALA A N 1
ATOM 749 C CA . ALA A 1 90 ? 14.238 0.721 -15.133 1.00 86.88 90 ALA A CA 1
ATOM 750 C C . ALA A 1 90 ? 13.283 -0.481 -15.254 1.00 86.88 90 ALA A C 1
ATOM 752 O O . ALA A 1 90 ? 12.068 -0.308 -15.290 1.00 86.88 90 ALA A O 1
ATOM 753 N N . THR A 1 91 ? 13.813 -1.707 -15.240 1.00 88.00 91 THR A N 1
ATOM 754 C CA . THR A 1 91 ? 13.005 -2.939 -15.271 1.00 88.00 91 THR A CA 1
ATOM 755 C C . THR A 1 91 ? 12.079 -3.035 -14.057 1.00 88.00 91 THR A C 1
ATOM 757 O O . THR A 1 91 ? 10.896 -3.341 -14.203 1.00 88.00 91 THR A O 1
ATOM 760 N N . GLN A 1 92 ? 12.591 -2.743 -12.859 1.00 85.06 92 GLN A N 1
ATOM 761 C CA . GLN A 1 92 ? 11.806 -2.752 -11.626 1.00 85.06 92 GLN A CA 1
ATOM 762 C C . GLN A 1 92 ? 10.705 -1.679 -11.642 1.00 85.06 92 GLN A C 1
ATOM 764 O O . GLN A 1 92 ? 9.563 -1.966 -11.277 1.00 85.06 92 GLN A O 1
ATOM 769 N N . LEU A 1 93 ? 11.019 -0.464 -12.099 1.00 85.19 93 LEU A N 1
ATOM 770 C CA . LEU A 1 93 ? 10.061 0.638 -12.215 1.00 85.19 93 LEU A CA 1
ATOM 771 C C . LEU A 1 93 ? 8.946 0.328 -13.225 1.00 85.19 93 LEU A C 1
ATOM 773 O O . LEU A 1 93 ? 7.776 0.578 -12.944 1.00 85.19 93 LEU A O 1
ATOM 777 N N . ILE A 1 94 ? 9.284 -0.267 -14.369 1.00 85.44 94 ILE A N 1
ATOM 778 C CA . ILE A 1 94 ? 8.306 -0.616 -15.407 1.00 85.44 94 ILE A CA 1
ATOM 779 C C . ILE A 1 94 ? 7.417 -1.785 -14.956 1.00 85.44 94 ILE A C 1
ATOM 781 O O . ILE A 1 94 ? 6.195 -1.694 -15.062 1.00 85.44 94 ILE A O 1
ATOM 785 N N . ASN A 1 95 ? 8.005 -2.868 -14.436 1.00 82.31 95 ASN A N 1
ATOM 786 C CA . ASN A 1 95 ? 7.282 -4.129 -14.229 1.00 82.31 95 ASN A CA 1
ATOM 787 C C . ASN A 1 95 ? 6.630 -4.263 -12.848 1.00 82.31 95 ASN A C 1
ATOM 789 O O . ASN A 1 95 ? 5.600 -4.919 -12.722 1.00 82.31 95 ASN A O 1
ATOM 793 N N . LEU A 1 96 ? 7.240 -3.702 -11.799 1.00 73.12 96 LEU A N 1
ATOM 794 C CA . LEU A 1 96 ? 6.867 -4.002 -10.410 1.00 73.12 96 LEU A CA 1
ATOM 795 C C . LEU A 1 96 ? 6.294 -2.797 -9.667 1.00 73.12 96 LEU A C 1
ATOM 797 O O . LEU A 1 96 ? 5.579 -2.964 -8.676 1.00 73.12 96 LEU A O 1
ATOM 801 N N . ARG A 1 97 ? 6.588 -1.575 -10.120 1.00 73.88 97 ARG A N 1
ATOM 802 C CA . ARG A 1 97 ? 6.146 -0.379 -9.409 1.00 73.88 97 ARG A CA 1
ATOM 803 C C . ARG A 1 97 ? 4.684 -0.043 -9.705 1.00 73.88 97 ARG A C 1
ATOM 805 O O . ARG A 1 97 ? 4.299 0.248 -10.842 1.00 73.88 97 ARG A O 1
ATOM 812 N N . ARG A 1 98 ? 3.888 -0.012 -8.632 1.00 66.00 98 ARG A N 1
ATOM 813 C CA . ARG A 1 98 ? 2.539 0.568 -8.599 1.00 66.00 98 ARG A CA 1
ATOM 814 C C . ARG A 1 98 ? 2.663 2.092 -8.534 1.00 66.00 98 ARG A C 1
ATOM 816 O O . ARG A 1 98 ? 3.368 2.605 -7.669 1.00 66.00 98 ARG A O 1
ATOM 823 N N . VAL A 1 99 ? 2.020 2.778 -9.470 1.00 63.31 99 VAL A N 1
ATOM 824 C CA . VAL A 1 99 ? 1.846 4.240 -9.457 1.00 63.31 99 VAL A CA 1
ATOM 825 C C . VAL A 1 99 ? 0.576 4.574 -8.672 1.00 63.31 99 VAL A C 1
ATOM 827 O O . VAL A 1 99 ? -0.318 3.725 -8.594 1.00 63.31 99 VAL A O 1
ATOM 830 N N . ALA A 1 100 ? 0.531 5.737 -8.022 1.00 59.78 100 ALA A N 1
ATOM 831 C CA . ALA A 1 100 ? -0.716 6.251 -7.458 1.00 59.78 100 ALA A CA 1
ATOM 832 C C . ALA A 1 100 ? -1.683 6.642 -8.597 1.00 59.78 100 ALA A C 1
ATOM 834 O O . ALA A 1 100 ? -1.221 7.048 -9.670 1.00 59.78 100 ALA A O 1
ATOM 835 N N . ASP A 1 101 ? -2.987 6.450 -8.369 1.00 51.31 101 ASP A N 1
ATOM 836 C CA . ASP A 1 101 ? -4.064 6.857 -9.289 1.00 51.31 101 ASP A CA 1
ATOM 837 C C . ASP A 1 101 ? -4.345 8.361 -9.169 1.00 51.31 101 ASP A C 1
ATOM 839 O O . ASP A 1 101 ? -4.384 8.856 -8.017 1.00 51.31 101 ASP A O 1
#

Secondary structure (DSSP, 8-state):
---HHHHHHHHHHTTTS-HHHHHHHHT--HHHHHHHHHHTT-S-TT---GGGSTT-SS-HHHHHHHHHHHHTT--HHHHHHHTT--HHHHHHHHHTPPPP-

Solvent-accessible surface area (backbone atoms only — not comparable to full-atom values): 6009 Å² total; per-residue (Å²): 139,82,55,69,66,59,52,51,52,46,70,78,34,59,91,78,47,58,59,65,58,52,16,65,74,68,76,41,53,54,65,57,49,52,54,49,33,48,78,69,59,67,67,58,82,72,72,42,38,34,67,68,31,100,78,52,88,63,49,42,66,59,40,52,49,52,40,48,45,44,73,75,65,50,51,61,63,60,49,7,60,75,69,76,44,52,54,66,55,39,49,45,45,55,76,70,54,64,62,68,133

Radius of gyration: 19.81 Å; Cα contacts (8 Å, |Δi|>4): 79; chains: 1; bounding box: 42×27×49 Å

Foldseek 3Di:
DADPVLLVCLQVCVVPDDLVVNCVVSVHDSVVSVVSCVVVVVPPPPCCAAPSDPPRPAHLVLLVVLLVCVVVVDDLVVSCVVVVHDSVVSCCSNPPGDHDD

Organism: NCBI:txid67824

Sequence (101 aa):
MWSNEEKIYLKQNYHKFDISHLSTRLGKTPAAIRQKAYVLNLTNKHERRGNEHHLTKYPDEDVKLMKLLRLEGMRVKEIANKFEVTQSMATQLINLRRVAD

Mean predicted aligned error: 12.02 Å

Nearest PDB structures (foldseek):
  2lvs-assembly1_A  TM=3.954E-01  e=7.730E-03  Hyperthermus butylicus DSM 5456
  1fse-assembly1_A  TM=7.026E-01  e=3.317E+00  Bacillus subtilis
  8b4h-assembly1_A  TM=3.400E-01  e=4.233E-01  Geobacillus stearothermophilus
  1mdm-assembly1_A  TM=3.632E-01  e=2.099E+00  Homo sapiens
  4x6g-assembly1_D  TM=4.344E-01  e=4.415E+00  Pseudomonas aeruginosa PAO1